Protein AF-A0A8J4TT33-F1 (afdb_monomer)

Solvent-accessible surface area (backbone atoms only — not comparable to full-atom values): 9207 Å² total; per-residue (Å²): 132,90,73,85,78,78,84,73,56,96,68,57,71,95,69,91,46,72,66,62,48,50,51,33,49,54,53,51,78,71,44,82,90,72,82,82,84,53,80,88,40,42,52,82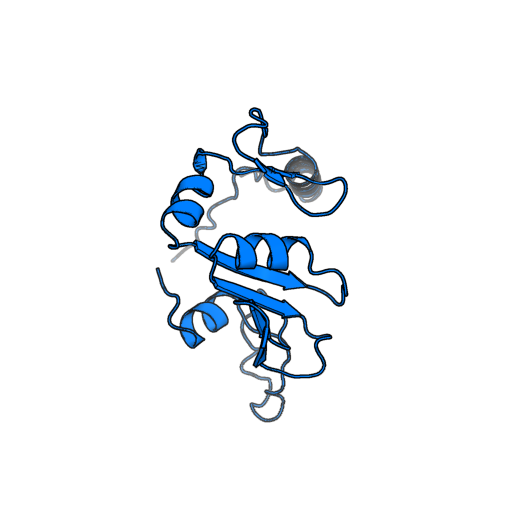,34,94,73,99,53,69,45,73,34,53,69,95,73,41,44,54,57,26,32,75,69,53,66,27,78,44,81,47,82,47,89,65,71,86,82,53,58,67,58,51,44,43,15,72,55,45,20,48,29,38,39,26,19,57,66,49,88,62,68,66,46,76,54,81,57,31,40,34,35,45,27,33,78,36,93,61,76,82,60,86,86,59,62,75,89,63,62,83,53,47,55,43,31,60,69,58,53,32,55,73,74,68,60,70,129

Sequence (149 aa):
SLRWKIELEPWASKSRSLEDEAFRFIKYITTPQLSCRNPADSLPAQGSWAMCLDNRFSLARSINSKHCRVYSLGLGGEDKQMERVLAKAGCEVHCFDPSIREAHLQDSHMWLHRLSIDWRDPNPAVMTQRQHSSTKKLSAVLNHYGHRQ

Structure (mmCIF, N/CA/C/O backbone):
data_AF-A0A8J4TT33-F1
#
_entry.id   AF-A0A8J4TT33-F1
#
loop_
_atom_site.group_PDB
_atom_site.id
_atom_site.type_symbol
_atom_site.label_atom_id
_atom_site.label_alt_id
_atom_site.label_comp_id
_atom_site.label_asym_id
_atom_site.label_entity_id
_atom_site.label_seq_id
_atom_site.pdbx_PDB_ins_code
_atom_site.Cartn_x
_atom_site.Cartn_y
_atom_site.Cartn_z
_atom_site.occupancy
_atom_site.B_iso_or_equiv
_atom_site.auth_seq_id
_atom_site.auth_comp_id
_atom_site.auth_asym_id
_atom_site.auth_atom_id
_atom_site.pdbx_PDB_model_num
ATOM 1 N N . SER A 1 1 ? 9.827 -26.658 -25.933 1.00 51.47 1 SER A N 1
ATOM 2 C CA . SER A 1 1 ? 10.586 -25.676 -25.132 1.00 51.47 1 SER A CA 1
ATOM 3 C C . SER A 1 1 ? 9.595 -24.709 -24.502 1.00 51.47 1 SER A C 1
ATOM 5 O O . SER A 1 1 ? 8.913 -24.004 -25.238 1.00 51.47 1 SER A O 1
ATOM 7 N N . LEU A 1 2 ? 9.423 -24.744 -23.176 1.00 50.09 2 LEU A N 1
ATOM 8 C CA . LEU A 1 2 ? 8.559 -23.808 -22.446 1.00 50.09 2 LEU A CA 1
ATOM 9 C C . LEU A 1 2 ? 9.253 -22.440 -22.419 1.00 50.09 2 LEU A C 1
ATOM 11 O O . LEU A 1 2 ? 10.142 -22.198 -21.606 1.00 50.09 2 LEU A O 1
ATOM 15 N N . ARG A 1 3 ? 8.900 -21.556 -23.359 1.00 62.72 3 ARG A N 1
ATOM 16 C CA . ARG A 1 3 ? 9.319 -20.151 -23.297 1.00 62.72 3 ARG A CA 1
ATOM 17 C C . ARG A 1 3 ? 8.595 -19.507 -22.121 1.00 62.72 3 ARG A C 1
ATOM 19 O O . ARG A 1 3 ? 7.368 -19.468 -22.114 1.00 62.72 3 ARG A O 1
ATOM 26 N N . TRP A 1 4 ? 9.356 -18.993 -21.161 1.00 65.25 4 TRP A N 1
ATOM 27 C CA . TRP A 1 4 ? 8.838 -18.159 -20.082 1.00 65.25 4 TRP A CA 1
ATOM 28 C C . TRP A 1 4 ? 8.054 -16.993 -20.692 1.00 65.25 4 TRP A C 1
ATOM 30 O O . TRP A 1 4 ? 8.616 -16.162 -21.409 1.00 65.25 4 TRP A O 1
ATOM 40 N N . LYS A 1 5 ? 6.739 -16.981 -20.471 1.00 72.94 5 LYS A N 1
ATOM 41 C CA . LYS A 1 5 ? 5.860 -15.896 -20.897 1.00 72.94 5 LYS A CA 1
ATOM 42 C C . LYS A 1 5 ? 5.837 -14.878 -19.766 1.00 72.94 5 LYS A C 1
ATOM 44 O O . LYS A 1 5 ? 5.281 -15.149 -18.710 1.00 72.94 5 LYS A O 1
ATOM 49 N N . ILE A 1 6 ? 6.484 -13.742 -19.989 1.00 76.50 6 ILE A N 1
ATOM 50 C CA . ILE A 1 6 ? 6.404 -12.601 -19.081 1.00 76.50 6 ILE A CA 1
ATOM 51 C C . ILE A 1 6 ? 5.150 -11.828 -19.471 1.00 76.50 6 ILE A C 1
ATOM 53 O O . ILE A 1 6 ? 5.018 -11.396 -20.620 1.00 76.50 6 ILE A O 1
ATOM 57 N N . GLU A 1 7 ? 4.217 -11.703 -18.538 1.00 85.44 7 GLU A N 1
ATOM 58 C CA . GLU A 1 7 ? 3.106 -10.771 -18.681 1.00 85.44 7 GLU A CA 1
ATOM 59 C C . GLU A 1 7 ? 3.648 -9.370 -18.424 1.00 85.44 7 GLU A C 1
ATOM 61 O O . GLU A 1 7 ? 4.286 -9.113 -17.406 1.00 85.44 7 GLU A O 1
ATOM 66 N N . LEU A 1 8 ? 3.500 -8.501 -19.420 1.00 86.31 8 LEU A N 1
ATOM 67 C CA . LEU A 1 8 ? 4.006 -7.141 -19.338 1.00 86.31 8 LEU A CA 1
ATOM 68 C C . LEU A 1 8 ? 3.037 -6.292 -18.522 1.00 86.31 8 LEU A C 1
ATOM 70 O O . LEU A 1 8 ? 1.824 -6.365 -18.721 1.00 86.31 8 LEU A O 1
ATOM 74 N N . GLU A 1 9 ? 3.597 -5.461 -17.650 1.00 88.62 9 GLU A N 1
ATOM 75 C CA . GLU A 1 9 ? 2.847 -4.439 -16.931 1.00 88.62 9 GLU A CA 1
ATOM 76 C C . GLU A 1 9 ? 2.186 -3.443 -17.904 1.00 88.62 9 GLU A C 1
ATOM 78 O O . GLU A 1 9 ? 2.704 -3.232 -19.006 1.00 88.62 9 GLU A O 1
ATOM 83 N N . PRO A 1 10 ? 1.091 -2.761 -17.513 1.00 87.06 10 PRO A N 1
ATOM 84 C CA . PRO A 1 10 ? 0.357 -1.841 -18.393 1.00 87.06 10 PRO A CA 1
ATOM 85 C C . PRO A 1 10 ? 1.196 -0.696 -18.979 1.00 87.06 10 PRO A C 1
ATOM 87 O O . PRO A 1 10 ? 0.836 -0.122 -20.005 1.00 87.06 10 PRO A O 1
ATOM 90 N N . TRP A 1 11 ? 2.302 -0.347 -18.321 1.00 89.31 11 TRP A N 1
ATOM 91 C CA . TRP A 1 11 ? 3.234 0.692 -18.752 1.00 89.31 11 TRP A CA 1
ATOM 92 C C . TRP A 1 11 ? 4.393 0.166 -19.608 1.00 89.31 11 TRP A C 1
ATOM 94 O O . TRP A 1 11 ? 5.132 0.979 -20.150 1.00 89.31 11 TRP A O 1
ATOM 104 N N . ALA A 1 12 ? 4.588 -1.148 -19.733 1.00 92.06 12 ALA A N 1
ATOM 105 C CA . ALA A 1 12 ? 5.727 -1.734 -20.438 1.00 92.06 12 ALA A CA 1
ATOM 106 C C . ALA A 1 12 ? 5.428 -1.982 -21.928 1.00 92.06 12 ALA A C 1
ATOM 108 O O . ALA A 1 12 ? 4.276 -2.147 -22.336 1.00 92.06 12 ALA A O 1
ATOM 109 N N . SER A 1 13 ? 6.470 -2.031 -22.766 1.00 89.56 13 SER A N 1
ATOM 110 C CA . SER A 1 13 ? 6.341 -2.295 -24.206 1.00 89.56 13 SER A CA 1
ATOM 111 C C . SER A 1 13 ? 6.894 -3.666 -24.598 1.00 89.56 13 SER A C 1
ATOM 113 O O . SER A 1 13 ? 7.732 -4.263 -23.929 1.00 89.56 13 SER A O 1
ATOM 115 N N . LYS A 1 14 ? 6.456 -4.169 -25.759 1.00 88.50 14 LYS A N 1
ATOM 116 C CA . LYS A 1 14 ? 7.069 -5.348 -26.397 1.00 88.50 14 LYS A CA 1
ATOM 117 C C . LYS A 1 14 ? 8.438 -5.031 -27.014 1.00 88.50 14 LYS A C 1
ATOM 119 O O . LYS A 1 14 ? 9.218 -5.950 -27.268 1.00 88.50 14 LYS A O 1
ATOM 124 N N . SER A 1 15 ? 8.717 -3.756 -27.297 1.00 88.44 15 SER A N 1
ATOM 125 C CA . SER A 1 15 ? 9.996 -3.290 -27.844 1.00 88.44 15 SER A CA 1
ATOM 126 C C . SER A 1 15 ? 11.080 -3.293 -26.768 1.00 88.44 15 SER A C 1
ATOM 128 O O . SER A 1 15 ? 10.884 -2.731 -25.696 1.00 88.44 15 SER A O 1
ATOM 130 N N . ARG A 1 16 ? 12.247 -3.866 -27.066 1.00 85.75 16 ARG A N 1
ATOM 131 C CA . ARG A 1 16 ? 13.357 -3.960 -26.110 1.00 85.75 16 ARG A CA 1
ATOM 132 C C . ARG A 1 16 ? 14.250 -2.724 -26.193 1.00 85.75 16 ARG A C 1
ATOM 134 O O . ARG A 1 16 ? 15.052 -2.622 -27.114 1.00 85.75 16 ARG A O 1
ATOM 141 N N . SER A 1 17 ? 14.120 -1.823 -25.225 1.00 93.06 17 SER A N 1
ATOM 142 C CA . SER A 1 17 ? 14.976 -0.642 -25.067 1.00 93.06 17 SER A CA 1
ATOM 143 C C . SER A 1 17 ? 15.008 -0.246 -23.594 1.00 93.06 17 SER A C 1
ATOM 145 O O . SER A 1 17 ? 13.962 0.012 -23.003 1.00 93.06 17 SER A O 1
ATOM 147 N N . LEU A 1 18 ? 16.198 -0.249 -22.985 1.00 93.06 18 LEU A N 1
ATOM 148 C CA . LEU A 1 18 ? 16.352 0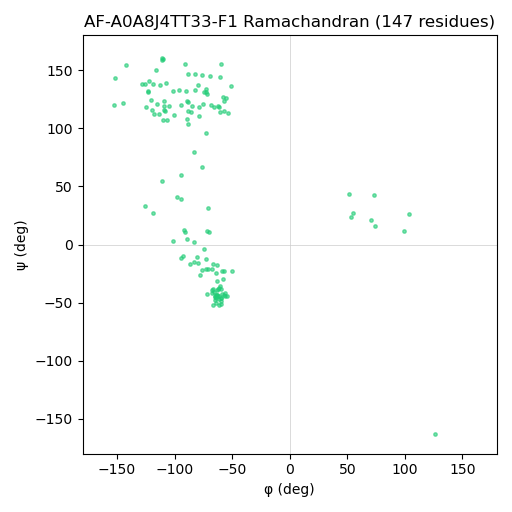.046 -21.556 1.00 93.06 18 LEU A CA 1
ATOM 149 C C . LEU A 1 18 ? 15.916 1.479 -21.231 1.00 93.06 18 LEU A C 1
ATOM 151 O O . LEU A 1 18 ? 15.208 1.694 -20.253 1.00 93.06 18 LEU A O 1
ATOM 155 N N . GLU A 1 19 ? 16.327 2.437 -22.059 1.00 96.44 19 GLU A N 1
ATOM 156 C CA . GLU A 1 19 ? 16.022 3.856 -21.875 1.00 96.44 19 GLU A CA 1
ATOM 157 C C . GLU A 1 19 ? 14.519 4.126 -22.003 1.00 96.44 19 GLU A C 1
ATOM 159 O O . GLU A 1 19 ? 13.927 4.761 -21.130 1.00 96.44 19 GLU A O 1
ATOM 164 N N . ASP A 1 20 ? 13.873 3.555 -23.024 1.00 95.06 20 ASP A N 1
ATOM 165 C CA . ASP A 1 20 ? 12.435 3.737 -23.225 1.00 95.06 20 ASP A CA 1
ATOM 166 C C . ASP A 1 20 ? 11.604 3.094 -22.106 1.00 95.06 20 ASP A C 1
ATOM 168 O O . ASP A 1 20 ? 10.585 3.652 -21.693 1.00 95.06 20 ASP A O 1
ATOM 172 N N . GLU A 1 21 ? 12.012 1.916 -21.612 1.00 94.50 21 GLU A N 1
ATOM 173 C CA . GLU A 1 21 ? 11.340 1.277 -20.474 1.00 94.50 21 GLU A CA 1
ATOM 174 C C . GLU A 1 21 ? 11.545 2.070 -19.183 1.00 94.50 21 GLU A C 1
ATOM 176 O O . GLU A 1 21 ? 10.588 2.264 -18.433 1.00 94.50 21 GLU A O 1
ATOM 181 N N . ALA A 1 22 ? 12.754 2.585 -18.937 1.00 94.69 22 ALA A N 1
ATOM 182 C CA . ALA A 1 22 ? 13.020 3.446 -17.790 1.00 94.69 22 ALA A CA 1
ATOM 183 C C . ALA A 1 22 ? 12.141 4.704 -17.837 1.00 94.69 22 ALA A C 1
ATOM 185 O O . ALA A 1 22 ? 11.492 5.041 -16.847 1.00 94.69 22 ALA A O 1
ATOM 186 N N . PHE A 1 23 ? 12.039 5.354 -18.998 1.00 95.88 23 PHE A N 1
ATOM 187 C CA . PHE A 1 23 ? 11.183 6.524 -19.170 1.00 95.88 23 PHE A CA 1
ATOM 188 C C . PHE A 1 23 ? 9.701 6.205 -18.931 1.00 95.88 23 PHE A C 1
ATOM 190 O O . PHE A 1 23 ? 9.025 6.932 -18.199 1.00 95.88 23 PHE A O 1
ATOM 197 N N . ARG A 1 24 ? 9.183 5.109 -19.505 1.00 94.81 24 ARG A N 1
ATOM 198 C CA . ARG A 1 24 ? 7.789 4.686 -19.290 1.00 94.81 24 ARG A CA 1
ATOM 199 C C . ARG A 1 24 ? 7.505 4.372 -17.830 1.00 94.81 24 ARG A C 1
ATOM 201 O O . ARG A 1 24 ? 6.487 4.829 -17.314 1.00 94.81 24 ARG A O 1
ATOM 208 N N . PHE A 1 25 ? 8.406 3.651 -17.168 1.00 93.44 25 PHE A N 1
ATOM 209 C CA . PHE A 1 25 ? 8.282 3.334 -15.752 1.00 93.44 25 PHE A CA 1
ATO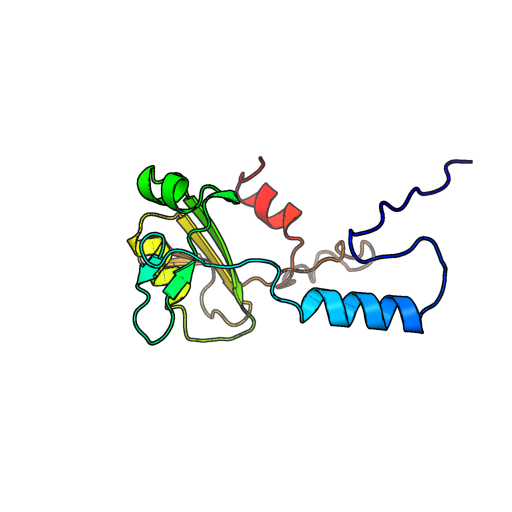M 210 C C . PHE A 1 25 ? 8.233 4.607 -14.903 1.00 93.44 25 PHE A C 1
ATOM 212 O O . PHE A 1 25 ? 7.284 4.794 -14.144 1.00 93.44 25 PHE A O 1
ATOM 219 N N . ILE A 1 26 ? 9.191 5.525 -15.085 1.00 95.38 26 ILE A N 1
ATOM 220 C CA . ILE A 1 26 ? 9.229 6.794 -14.345 1.00 95.38 26 ILE A CA 1
ATOM 221 C C . ILE A 1 26 ? 7.966 7.618 -14.606 1.00 95.38 26 ILE A C 1
ATOM 223 O O . ILE A 1 26 ? 7.337 8.100 -13.662 1.00 95.38 26 ILE A O 1
ATOM 227 N N . LYS A 1 27 ? 7.539 7.743 -15.866 1.00 95.25 27 LYS A N 1
ATOM 228 C CA . LYS A 1 27 ? 6.297 8.441 -16.220 1.00 95.25 27 LYS A CA 1
ATOM 229 C C . LYS A 1 27 ? 5.085 7.810 -15.537 1.00 95.25 27 LYS A C 1
ATOM 231 O O . LYS A 1 27 ? 4.227 8.529 -15.031 1.00 95.25 27 LYS A O 1
ATOM 236 N N . TYR A 1 28 ? 5.011 6.483 -15.507 1.00 93.44 28 TYR A N 1
ATOM 237 C CA . TYR A 1 28 ? 3.909 5.761 -14.884 1.00 93.44 28 TYR A CA 1
ATOM 238 C C . TYR A 1 28 ? 3.851 6.001 -13.371 1.00 93.44 28 TYR A C 1
ATOM 240 O O . TYR A 1 28 ? 2.805 6.412 -12.871 1.00 93.44 28 TYR A O 1
ATOM 248 N N . ILE A 1 29 ? 4.970 5.832 -12.652 1.00 91.94 29 ILE A N 1
ATOM 249 C CA . ILE A 1 29 ? 5.003 5.992 -11.185 1.00 91.94 29 ILE A CA 1
ATOM 250 C C . ILE A 1 29 ? 4.856 7.449 -10.722 1.00 91.94 29 ILE A C 1
ATOM 252 O O . ILE A 1 29 ? 4.490 7.686 -9.575 1.00 91.94 29 ILE A O 1
ATOM 256 N N . THR A 1 30 ? 5.138 8.425 -11.592 1.00 93.12 30 THR A N 1
ATOM 257 C CA . THR A 1 30 ? 4.989 9.862 -11.284 1.00 93.12 30 THR A CA 1
ATOM 258 C C . THR A 1 30 ? 3.643 10.440 -11.717 1.00 93.12 30 THR A C 1
ATOM 260 O O . THR A 1 30 ? 3.293 11.546 -11.308 1.00 93.12 30 THR A O 1
ATOM 263 N N . THR A 1 31 ? 2.861 9.710 -12.516 1.00 92.69 31 THR A N 1
ATOM 264 C CA . THR A 1 31 ? 1.518 10.137 -12.924 1.00 92.69 31 THR A CA 1
ATOM 265 C C . THR A 1 31 ? 0.492 9.647 -11.898 1.00 92.69 31 THR A C 1
ATOM 267 O O . THR A 1 31 ? 0.401 8.437 -11.679 1.00 92.69 31 THR A O 1
ATOM 270 N N . PRO A 1 32 ? -0.325 10.531 -11.289 1.00 86.94 32 PRO A N 1
ATOM 271 C CA . PRO A 1 32 ? -1.417 10.111 -10.417 1.00 86.94 32 PRO A CA 1
ATOM 272 C C . PRO A 1 32 ? -2.386 9.177 -11.153 1.00 86.94 32 PRO A C 1
ATOM 274 O O . PRO A 1 32 ? -3.062 9.578 -12.098 1.00 86.94 32 PRO A O 1
ATOM 277 N N . GLN A 1 33 ? -2.461 7.920 -10.714 1.00 80.88 33 GLN A N 1
ATOM 278 C CA . GLN A 1 33 ? -3.311 6.899 -11.346 1.00 80.88 33 GLN A CA 1
ATOM 279 C C . GLN A 1 33 ? -4.773 6.966 -10.871 1.00 80.88 33 GLN A C 1
ATOM 281 O O . GLN A 1 33 ? -5.670 6.365 -11.468 1.00 80.88 33 GLN A O 1
ATOM 286 N N . LEU A 1 34 ? -5.034 7.686 -9.776 1.00 78.62 34 LEU A N 1
ATOM 287 C CA . LEU A 1 34 ? -6.344 7.791 -9.140 1.00 78.62 34 LEU A CA 1
ATOM 288 C C . LEU A 1 34 ? -6.704 9.268 -8.939 1.00 78.62 34 LEU A C 1
ATOM 290 O O . LEU A 1 34 ? -5.866 10.070 -8.537 1.00 78.62 34 LEU A O 1
ATOM 294 N N . SER A 1 35 ? -7.961 9.618 -9.216 1.00 75.31 35 SER A N 1
ATOM 295 C CA . SER A 1 35 ? -8.503 10.962 -9.004 1.00 75.31 35 SER A CA 1
ATOM 296 C C . SER A 1 35 ? -9.561 10.893 -7.910 1.00 75.31 35 SER A C 1
ATOM 298 O O . SER A 1 35 ? -10.625 10.306 -8.096 1.00 75.31 35 SER A O 1
ATOM 300 N N . CYS A 1 36 ? -9.261 11.497 -6.766 1.00 74.19 36 CYS A N 1
ATOM 301 C CA . CYS A 1 36 ? -10.149 11.547 -5.610 1.00 74.19 36 CYS A CA 1
ATOM 302 C C . CYS A 1 36 ? -11.150 12.685 -5.796 1.00 74.19 36 CYS A C 1
ATOM 304 O O . CYS A 1 36 ? -10.940 13.797 -5.325 1.00 74.19 36 CYS A O 1
ATOM 306 N N . ARG A 1 37 ? -12.191 12.430 -6.596 1.00 64.19 37 ARG A N 1
ATOM 307 C CA . ARG A 1 37 ? -13.116 13.475 -7.067 1.00 64.19 37 ARG A CA 1
ATOM 308 C C . ARG A 1 37 ? -14.131 13.940 -6.018 1.00 64.19 37 ARG A C 1
ATOM 310 O O . ARG A 1 37 ? -14.624 15.054 -6.147 1.00 64.19 37 ARG A O 1
ATOM 317 N N . ASN A 1 38 ? -14.417 13.134 -4.992 1.00 62.75 38 ASN A N 1
ATOM 318 C CA . ASN A 1 38 ? -15.473 13.417 -4.018 1.00 62.75 38 ASN A CA 1
ATOM 319 C C . ASN A 1 38 ? -14.921 13.539 -2.586 1.00 62.75 38 ASN A C 1
ATOM 321 O O . ASN A 1 38 ? -14.482 12.538 -2.022 1.00 62.75 38 ASN A O 1
ATOM 325 N N . PRO A 1 39 ? -15.012 14.721 -1.949 1.00 57.50 39 PRO A N 1
ATOM 326 C CA . PRO A 1 39 ? -14.644 14.911 -0.541 1.00 57.50 39 PRO A CA 1
ATOM 327 C C . PRO A 1 39 ? -15.519 14.115 0.439 1.00 57.50 39 PRO A C 1
ATOM 329 O O . PRO A 1 39 ? -15.079 13.813 1.544 1.00 57.50 39 PRO A O 1
ATOM 332 N N . ALA A 1 40 ? -16.749 13.764 0.040 1.00 56.19 40 ALA A N 1
ATOM 333 C CA . ALA A 1 40 ? -17.668 12.947 0.838 1.00 56.19 40 ALA A CA 1
ATOM 334 C C . ALA A 1 40 ? -17.187 11.495 1.013 1.00 56.19 40 ALA A C 1
ATOM 336 O O . ALA A 1 40 ? -17.573 10.834 1.972 1.00 56.19 40 ALA A O 1
ATOM 337 N N . ASP A 1 41 ? -16.299 11.031 0.131 1.00 60.41 41 ASP A N 1
ATOM 338 C CA . ASP A 1 41 ? -15.677 9.709 0.183 1.00 60.41 41 ASP A CA 1
ATOM 339 C C . ASP A 1 41 ? -14.286 9.807 0.824 1.00 60.41 41 ASP A C 1
ATOM 341 O O . ASP A 1 41 ? -13.321 9.215 0.337 1.00 60.41 41 ASP A O 1
ATOM 345 N N . SER A 1 42 ? -14.146 10.610 1.883 1.00 64.31 42 SER A N 1
ATOM 346 C CA . SER A 1 42 ? -12.874 10.754 2.581 1.00 64.31 42 SER A CA 1
ATOM 347 C C . SER A 1 42 ? -12.972 10.489 4.072 1.00 64.31 42 SER A C 1
ATOM 349 O O . SER A 1 42 ? -13.919 10.904 4.738 1.00 64.31 42 SER A O 1
ATOM 351 N N . LEU A 1 43 ? -11.977 9.775 4.603 1.00 66.31 43 LEU A N 1
ATOM 352 C CA . LEU A 1 43 ? -11.783 9.703 6.046 1.00 66.31 43 LEU A CA 1
ATOM 353 C C . LEU A 1 43 ? -10.887 10.870 6.467 1.00 66.31 43 LEU A C 1
ATOM 355 O O . LEU A 1 43 ? -9.760 10.971 5.960 1.00 66.31 43 LEU A O 1
ATOM 359 N N . PRO A 1 44 ? -11.349 11.737 7.386 1.00 64.88 44 PRO A N 1
ATOM 360 C CA . PRO A 1 44 ? -10.495 12.762 7.954 1.00 64.88 44 PRO A CA 1
ATOM 361 C C . PRO A 1 44 ? -9.396 12.083 8.774 1.00 64.88 44 PRO A C 1
ATOM 363 O O . PRO A 1 44 ? -9.673 11.383 9.751 1.00 64.88 44 PRO A O 1
ATOM 366 N N . ALA A 1 45 ? -8.141 12.283 8.376 1.00 63.34 45 ALA A N 1
ATOM 367 C CA . ALA A 1 45 ? -7.007 11.986 9.235 1.00 63.34 45 ALA A CA 1
ATOM 368 C C . ALA A 1 45 ? -6.691 13.225 10.081 1.00 63.34 45 ALA A C 1
ATOM 370 O O . ALA A 1 45 ? -6.901 14.353 9.637 1.00 63.34 45 ALA A O 1
ATOM 371 N N . GLN A 1 46 ? -6.216 13.039 11.316 1.00 58.97 46 GLN A N 1
ATOM 372 C CA . GLN A 1 46 ? -5.709 14.177 12.088 1.00 58.97 46 GLN A CA 1
ATOM 373 C C . GLN A 1 46 ? -4.515 14.773 11.325 1.00 58.97 46 GLN A C 1
ATOM 375 O O . GLN A 1 46 ? -3.557 14.054 11.085 1.00 58.97 46 GLN A O 1
ATOM 380 N N . GLY A 1 47 ? -4.594 16.041 10.903 1.00 61.59 47 GLY A N 1
ATOM 381 C CA . GLY A 1 47 ? -3.576 16.701 10.071 1.00 61.59 47 GLY A CA 1
ATOM 382 C C . GLY A 1 47 ? -4.144 17.321 8.784 1.00 61.59 47 GLY A C 1
ATOM 383 O O . GLY A 1 47 ? -5.345 17.540 8.668 1.00 61.59 47 GLY A O 1
ATOM 384 N N . SER A 1 48 ? -3.274 17.629 7.814 1.00 61.19 48 SER A N 1
ATOM 385 C CA . SER A 1 48 ? -3.623 18.278 6.533 1.00 61.19 48 SER A CA 1
ATOM 386 C C . SER A 1 48 ? -3.950 17.305 5.390 1.00 61.19 48 SER A C 1
ATOM 388 O O . SER A 1 48 ? -4.019 17.722 4.234 1.00 61.19 48 SER A O 1
ATOM 390 N N . TRP A 1 49 ? -4.116 16.013 5.681 1.00 68.19 49 TRP A N 1
ATOM 391 C CA . TRP A 1 49 ? -4.326 14.973 4.672 1.00 68.19 49 TRP A CA 1
ATOM 392 C C . TRP A 1 49 ? -5.678 14.283 4.862 1.00 68.19 49 TRP A C 1
ATOM 394 O O . TRP A 1 49 ? -6.076 13.961 5.979 1.00 68.19 49 TRP A O 1
ATOM 404 N N . ALA A 1 50 ? -6.373 14.032 3.755 1.00 73.94 50 ALA A N 1
ATOM 405 C CA . ALA A 1 50 ? -7.612 13.263 3.718 1.00 73.94 50 ALA A CA 1
ATOM 406 C C . ALA A 1 50 ? -7.370 11.951 2.967 1.00 73.94 50 ALA A C 1
ATOM 408 O O . ALA A 1 50 ? -6.710 11.936 1.925 1.00 73.94 50 ALA A O 1
ATOM 409 N N . MET A 1 51 ? -7.900 10.843 3.487 1.00 77.81 51 MET A N 1
ATOM 410 C CA . MET A 1 51 ? -7.791 9.554 2.810 1.00 77.81 51 MET A CA 1
ATOM 411 C C . MET A 1 51 ? -8.863 9.431 1.741 1.00 77.81 51 MET A C 1
ATOM 413 O O . MET A 1 51 ? -10.030 9.675 2.008 1.00 77.81 51 MET A O 1
ATOM 417 N N . CYS A 1 52 ? -8.474 8.992 0.554 1.00 80.12 52 CYS A N 1
ATOM 418 C CA . CYS A 1 52 ? -9.383 8.784 -0.559 1.00 80.12 52 CYS A CA 1
ATOM 419 C C . CYS A 1 52 ? -10.024 7.395 -0.509 1.00 80.12 52 CYS A C 1
ATOM 421 O O . CYS A 1 52 ? -9.338 6.388 -0.687 1.00 80.12 52 CYS A O 1
ATOM 423 N N . LEU A 1 53 ? -11.339 7.331 -0.305 1.00 81.31 53 LEU A N 1
ATOM 424 C CA . LEU A 1 53 ? -12.111 6.089 -0.306 1.00 81.31 53 LEU A CA 1
ATOM 425 C C . LEU A 1 53 ? -12.714 5.834 -1.691 1.00 81.31 53 LEU A C 1
ATOM 427 O O . LEU A 1 53 ? -13.928 5.764 -1.859 1.00 81.31 53 LEU A O 1
ATOM 431 N N . ASP A 1 54 ? -11.857 5.708 -2.703 1.00 79.25 54 ASP A N 1
ATOM 432 C CA . ASP A 1 54 ? -12.304 5.507 -4.083 1.00 79.25 54 ASP A CA 1
ATOM 433 C C . ASP A 1 54 ? -13.189 4.248 -4.202 1.00 79.25 54 ASP A C 1
ATOM 435 O O . ASP A 1 54 ? -12.788 3.126 -3.865 1.00 79.25 54 ASP A O 1
ATOM 439 N N . ASN A 1 55 ? -14.409 4.446 -4.708 1.00 78.12 55 ASN A N 1
ATOM 440 C CA . ASN A 1 55 ? -15.417 3.397 -4.847 1.00 78.12 55 ASN A CA 1
ATOM 441 C C . ASN A 1 55 ? -14.959 2.225 -5.725 1.00 78.12 55 ASN A C 1
ATOM 443 O O . ASN A 1 55 ? -15.456 1.113 -5.540 1.00 78.12 55 ASN A O 1
ATOM 447 N N . ARG A 1 56 ? -13.979 2.423 -6.622 1.00 82.50 56 ARG A N 1
ATOM 448 C CA . ARG A 1 56 ? -13.387 1.338 -7.426 1.00 82.50 56 ARG A CA 1
ATOM 449 C C . ARG A 1 56 ? -12.797 0.222 -6.570 1.00 82.50 56 ARG A C 1
ATOM 451 O O . ARG A 1 56 ? -12.818 -0.930 -6.989 1.00 82.50 56 ARG A O 1
ATOM 458 N N . PHE A 1 57 ? -12.316 0.544 -5.372 1.00 82.56 57 PHE A N 1
ATOM 459 C CA . PHE A 1 57 ? -11.733 -0.429 -4.445 1.00 82.56 57 PHE A CA 1
ATOM 460 C C . PHE A 1 57 ? -12.697 -0.841 -3.329 1.00 82.56 57 PHE A C 1
ATOM 462 O O . PHE A 1 57 ? -12.324 -1.608 -2.447 1.00 82.56 57 PHE A O 1
ATOM 469 N N . SER A 1 58 ? -13.939 -0.338 -3.346 1.00 84.44 58 SER A N 1
ATOM 470 C CA . SER A 1 58 ? -14.955 -0.599 -2.316 1.00 84.44 58 SER A CA 1
ATOM 471 C C . SER A 1 58 ? -14.490 -0.307 -0.878 1.00 84.44 58 SER A C 1
ATOM 473 O O . SER A 1 58 ? -15.063 -0.844 0.067 1.00 84.44 58 SER A O 1
ATOM 475 N N . LEU A 1 59 ? -13.488 0.564 -0.693 1.00 82.69 59 LEU A N 1
ATOM 476 C CA . LEU A 1 59 ? -12.867 0.821 0.612 1.00 82.69 59 LEU A CA 1
ATOM 477 C C . LEU A 1 59 ? -13.878 1.344 1.636 1.00 82.69 59 LEU A C 1
ATOM 479 O O . LEU A 1 59 ? -13.976 0.784 2.723 1.00 82.69 59 LEU A O 1
ATOM 483 N N . ALA A 1 60 ? -14.688 2.345 1.271 1.00 84.81 60 ALA A N 1
ATOM 484 C CA . ALA A 1 60 ? -15.731 2.882 2.150 1.00 84.81 60 ALA A CA 1
ATOM 485 C C . ALA A 1 60 ? -16.707 1.792 2.626 1.00 84.81 60 ALA A C 1
ATOM 487 O O . ALA A 1 60 ? -17.054 1.724 3.805 1.00 84.81 60 ALA A O 1
ATOM 488 N N . ARG A 1 61 ? -17.111 0.890 1.720 1.00 87.94 61 ARG A N 1
ATOM 489 C CA . ARG A 1 61 ? -18.002 -0.232 2.044 1.00 87.94 61 ARG A CA 1
ATOM 490 C C . ARG A 1 61 ? -17.335 -1.207 3.011 1.00 87.94 61 ARG A C 1
ATOM 492 O O . ARG A 1 61 ? -17.957 -1.555 4.007 1.00 87.94 61 ARG A O 1
ATOM 499 N N . SER A 1 62 ? -16.094 -1.608 2.737 1.00 89.38 62 SER A N 1
ATOM 500 C CA . SER A 1 62 ? -15.328 -2.537 3.578 1.00 89.38 62 SER A CA 1
ATOM 501 C C . SER A 1 62 ? -15.100 -1.995 4.989 1.00 89.38 62 SER A C 1
ATOM 503 O O . SER A 1 62 ? -15.169 -2.750 5.958 1.00 89.38 62 SER A O 1
ATOM 505 N N . ILE A 1 63 ? -14.866 -0.686 5.114 1.00 89.38 63 ILE A N 1
ATOM 506 C CA . ILE A 1 63 ? -14.735 0.006 6.402 1.00 89.38 63 ILE A CA 1
ATOM 507 C C . ILE A 1 63 ? -16.077 -0.006 7.144 1.00 89.38 63 ILE A C 1
ATOM 509 O O . ILE A 1 63 ? -16.149 -0.489 8.271 1.00 89.38 63 ILE A O 1
ATOM 513 N N . ASN A 1 64 ? -17.162 0.420 6.489 1.00 88.12 64 ASN A N 1
ATOM 514 C CA . ASN A 1 64 ? -18.499 0.461 7.093 1.00 88.12 64 ASN A CA 1
ATOM 515 C C . ASN A 1 64 ? -19.001 -0.921 7.534 1.00 88.12 64 ASN A C 1
ATOM 517 O O . ASN A 1 64 ? -19.660 -1.041 8.566 1.00 88.12 64 ASN A O 1
ATOM 521 N N . SER A 1 65 ? -18.681 -1.975 6.780 1.00 90.19 65 SER A N 1
ATOM 522 C CA . SER A 1 65 ? -19.040 -3.352 7.129 1.00 90.19 65 SER A CA 1
ATOM 523 C C . SER A 1 65 ? -18.066 -4.009 8.110 1.00 90.19 65 SER A C 1
ATOM 525 O O . SER A 1 65 ? -18.229 -5.191 8.397 1.00 90.19 65 SER A O 1
ATOM 527 N N . LYS A 1 66 ? -17.035 -3.295 8.591 1.00 86.38 66 LYS A N 1
ATOM 528 C CA . LYS A 1 66 ? -15.959 -3.830 9.448 1.00 86.38 66 LYS A CA 1
ATOM 529 C C . LYS A 1 66 ? -15.236 -5.049 8.850 1.00 86.38 66 LYS A C 1
ATOM 531 O O . LYS A 1 66 ? -14.683 -5.875 9.568 1.00 86.38 66 LYS A O 1
ATOM 536 N N . HIS A 1 67 ? -15.215 -5.151 7.522 1.00 89.19 67 HIS A N 1
ATOM 537 C CA . HIS A 1 67 ? -14.495 -6.179 6.765 1.00 89.19 67 HIS A CA 1
ATOM 538 C C . HIS A 1 67 ? -13.331 -5.534 6.013 1.00 89.19 67 HIS A C 1
ATOM 540 O O . HIS A 1 67 ? -13.206 -5.628 4.794 1.00 89.19 67 HIS A O 1
ATOM 546 N N . CYS A 1 68 ? -12.492 -4.826 6.761 1.00 89.81 68 CYS A N 1
ATOM 547 C CA . CYS A 1 68 ? -11.352 -4.088 6.248 1.00 89.81 68 CYS A CA 1
ATOM 548 C C . CYS A 1 68 ? -10.081 -4.616 6.907 1.00 89.81 68 CYS A C 1
ATOM 550 O O . CYS A 1 68 ? -9.976 -4.621 8.133 1.00 89.81 68 CYS A O 1
ATOM 552 N N . ARG A 1 69 ? -9.112 -5.035 6.091 1.00 90.88 69 ARG A N 1
ATOM 553 C CA . ARG A 1 69 ? -7.774 -5.411 6.545 1.00 90.88 69 ARG A CA 1
ATOM 554 C C . ARG A 1 69 ? -6.737 -4.576 5.817 1.00 90.88 69 ARG A C 1
ATOM 556 O O . ARG A 1 69 ? -6.783 -4.466 4.593 1.00 90.88 69 ARG A O 1
ATOM 563 N N . VAL A 1 70 ? -5.805 -4.008 6.568 1.00 90.75 70 VAL A N 1
ATOM 564 C CA . VAL A 1 70 ? -4.801 -3.071 6.058 1.00 90.75 70 VAL A CA 1
ATOM 565 C C . VAL A 1 70 ? -3.413 -3.601 6.377 1.00 90.75 70 VAL A C 1
ATOM 567 O O . VAL A 1 70 ? -3.133 -3.963 7.516 1.00 90.75 70 VAL A O 1
ATOM 570 N N . TYR A 1 71 ? -2.535 -3.602 5.378 1.00 91.25 71 TYR A N 1
ATOM 571 C CA . TYR A 1 71 ? -1.109 -3.876 5.541 1.00 91.25 71 TYR A CA 1
ATOM 572 C C . TYR A 1 71 ? -0.346 -2.575 5.316 1.00 91.25 71 TYR A C 1
ATOM 574 O O . TYR A 1 71 ? -0.260 -2.106 4.184 1.00 91.25 71 TYR A O 1
ATOM 582 N N . SER A 1 72 ? 0.186 -1.987 6.385 1.00 90.06 72 SER A N 1
ATOM 583 C CA . SER A 1 72 ? 1.089 -0.837 6.296 1.00 90.06 72 SER A CA 1
ATOM 584 C C . SER A 1 72 ? 2.536 -1.313 6.350 1.00 90.06 72 SER A C 1
ATOM 586 O O . SER A 1 72 ? 2.882 -2.144 7.191 1.00 90.06 72 SER A O 1
ATOM 588 N N . LEU A 1 73 ? 3.371 -0.808 5.443 1.00 89.31 73 LEU A N 1
ATOM 589 C CA . LEU A 1 73 ? 4.781 -1.169 5.314 1.00 89.31 73 LEU A CA 1
ATOM 590 C C . LEU A 1 73 ? 5.634 0.081 5.561 1.00 89.31 73 LEU A C 1
ATOM 592 O O . LEU A 1 73 ? 5.600 1.019 4.767 1.00 89.31 73 LEU A O 1
ATOM 596 N N . GLY A 1 74 ? 6.383 0.090 6.661 1.00 85.56 74 GLY A N 1
ATOM 597 C CA . GLY A 1 74 ? 7.218 1.206 7.102 1.00 85.56 74 GLY A CA 1
ATOM 598 C C . GLY A 1 74 ? 8.717 0.915 7.007 1.00 85.56 74 GLY A C 1
ATOM 599 O O . GLY A 1 74 ? 9.152 -0.237 6.983 1.00 85.56 74 GLY A O 1
ATOM 600 N N . LEU A 1 75 ? 9.514 1.986 6.972 1.00 78.81 75 LEU A N 1
ATOM 601 C CA . LEU A 1 75 ? 10.983 1.949 6.955 1.00 78.81 75 LEU A CA 1
ATOM 602 C C . LEU A 1 75 ? 11.596 2.791 8.093 1.00 78.81 75 LEU A C 1
ATOM 604 O O . LEU A 1 75 ? 12.655 3.386 7.909 1.00 78.81 75 LEU A O 1
ATOM 608 N N . GLY A 1 76 ? 10.946 2.871 9.260 1.00 69.62 76 GLY A N 1
ATOM 609 C CA . GLY A 1 76 ? 11.470 3.624 10.407 1.00 69.62 76 GLY A CA 1
ATOM 610 C C . GLY A 1 76 ? 10.816 4.977 10.669 1.00 69.62 76 GLY A C 1
ATOM 611 O O . GLY A 1 76 ? 11.451 5.857 11.242 1.00 69.62 76 GLY A O 1
ATOM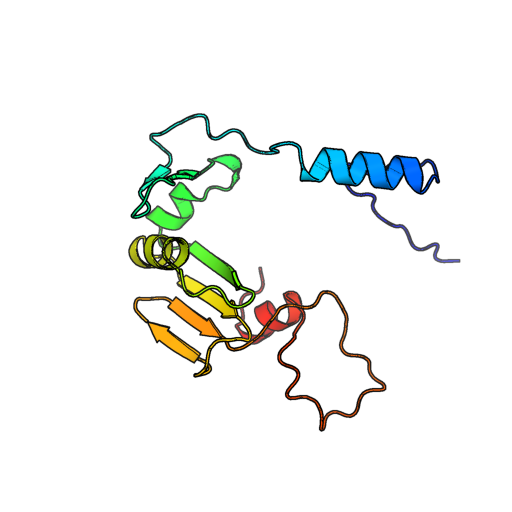 612 N N . GLY A 1 77 ? 9.560 5.157 10.252 1.00 67.56 77 GLY A N 1
ATOM 613 C CA . GLY A 1 77 ? 8.774 6.360 10.539 1.00 67.56 77 GLY A CA 1
ATOM 614 C C . GLY A 1 77 ? 7.979 6.233 11.842 1.00 67.56 77 GLY A C 1
ATOM 615 O O . GLY A 1 77 ? 7.283 5.235 12.063 1.00 67.56 77 GLY A O 1
ATOM 616 N N . GLU A 1 78 ? 8.048 7.247 12.707 1.00 66.19 78 GLU A N 1
ATOM 617 C CA . GLU A 1 78 ? 7.299 7.244 13.974 1.00 66.19 78 GLU A CA 1
ATOM 618 C C . GLU A 1 78 ? 5.814 7.580 13.798 1.00 66.19 78 GLU A C 1
ATOM 620 O O . GLU A 1 78 ? 4.979 7.117 14.581 1.00 66.19 78 GLU A O 1
ATOM 625 N N . ASP A 1 79 ? 5.458 8.331 12.754 1.00 76.88 79 ASP A N 1
ATOM 626 C CA . ASP A 1 79 ? 4.073 8.730 12.552 1.00 76.88 79 ASP A CA 1
ATOM 627 C C . ASP A 1 79 ? 3.234 7.594 11.950 1.00 76.88 79 ASP A C 1
ATOM 629 O O . ASP A 1 79 ? 3.499 7.110 10.853 1.00 76.88 79 ASP A O 1
ATOM 633 N N . LYS A 1 80 ? 2.222 7.166 12.711 1.00 82.88 80 LYS A N 1
ATOM 634 C CA . LYS A 1 80 ? 1.251 6.116 12.363 1.00 82.88 80 LYS A CA 1
ATOM 635 C C . LYS A 1 80 ? -0.176 6.665 12.329 1.00 82.88 80 LYS A C 1
ATOM 637 O O . LYS A 1 80 ? -1.139 5.974 12.663 1.00 82.88 80 LYS A O 1
ATOM 642 N N . GLN A 1 81 ? -0.325 7.964 12.056 1.00 83.62 81 GLN A N 1
ATOM 643 C CA . GLN A 1 81 ? -1.621 8.644 12.025 1.00 83.62 81 GLN A CA 1
ATOM 644 C C . GLN A 1 81 ? -2.615 7.962 11.082 1.00 83.62 81 GLN A C 1
ATOM 646 O O . GLN A 1 81 ? -3.763 7.751 11.473 1.00 83.62 81 GLN A O 1
ATOM 651 N N . MET A 1 82 ? -2.182 7.573 9.880 1.00 84.38 82 MET A N 1
ATOM 652 C CA . MET A 1 82 ? -3.059 6.945 8.890 1.00 84.38 82 MET A CA 1
ATOM 653 C C . MET A 1 82 ? -3.576 5.585 9.374 1.00 84.38 82 MET A C 1
ATOM 655 O O . MET A 1 82 ? -4.769 5.293 9.292 1.00 84.38 82 MET A O 1
ATOM 659 N N . GLU A 1 83 ? -2.687 4.776 9.935 1.00 88.94 83 GLU A N 1
ATOM 660 C CA . GLU A 1 83 ? -2.986 3.467 10.499 1.00 88.94 83 GLU A CA 1
ATOM 661 C C . GLU A 1 83 ? -3.941 3.584 11.681 1.00 88.94 83 GLU A C 1
ATOM 663 O O . GLU A 1 83 ? -4.928 2.855 11.741 1.00 88.94 83 GLU A O 1
ATOM 668 N N . ARG A 1 84 ? -3.713 4.555 12.576 1.00 87.31 84 ARG A N 1
ATOM 669 C CA . ARG A 1 84 ? -4.608 4.826 13.709 1.00 87.31 84 ARG A CA 1
ATOM 670 C C . ARG A 1 84 ? -5.998 5.258 13.250 1.00 87.31 84 ARG A C 1
ATOM 672 O O . ARG A 1 84 ? -6.980 4.869 13.873 1.00 87.31 84 ARG A O 1
ATOM 679 N N . VAL A 1 85 ? -6.104 6.063 12.191 1.00 86.75 85 VAL A N 1
ATOM 680 C CA . VAL A 1 85 ? -7.398 6.489 11.628 1.00 86.75 85 VAL A CA 1
ATOM 681 C C . VAL A 1 85 ? -8.162 5.287 11.075 1.00 86.75 85 VAL A C 1
ATOM 683 O O . VAL A 1 85 ? -9.336 5.118 11.395 1.00 86.75 85 VAL A O 1
ATOM 686 N N . LEU A 1 86 ? -7.494 4.410 10.321 1.00 88.38 86 LEU A N 1
ATOM 687 C CA . LEU A 1 86 ? -8.097 3.185 9.786 1.00 88.38 86 LEU A CA 1
ATOM 688 C C . LEU A 1 86 ? -8.490 2.192 10.886 1.00 88.38 86 LEU A C 1
ATOM 690 O O . LEU A 1 86 ? -9.576 1.616 10.835 1.00 88.38 86 LEU A O 1
ATOM 694 N N . ALA A 1 87 ? -7.649 2.030 11.907 1.00 89.94 87 ALA A N 1
ATOM 695 C CA . ALA A 1 87 ? -7.941 1.172 13.049 1.00 89.94 87 ALA A CA 1
ATOM 696 C C . ALA A 1 87 ? -9.153 1.688 13.844 1.00 89.94 87 ALA A C 1
ATOM 698 O O . ALA A 1 87 ? -10.073 0.927 14.143 1.00 89.94 87 ALA A O 1
ATOM 699 N N . LYS A 1 88 ? -9.231 3.006 14.088 1.00 87.75 88 LYS A N 1
ATOM 700 C CA . LYS A 1 88 ? -10.402 3.660 14.705 1.00 87.75 88 LYS A CA 1
ATOM 701 C C . LYS A 1 88 ? -11.666 3.548 13.854 1.00 87.75 88 LYS A C 1
ATOM 703 O O . LYS A 1 88 ? -12.759 3.473 14.409 1.00 87.75 88 LYS A O 1
ATOM 708 N N . ALA A 1 89 ? -11.528 3.514 12.530 1.00 87.00 89 ALA A N 1
ATOM 709 C CA . ALA A 1 89 ? -12.635 3.266 11.611 1.00 87.00 89 ALA A CA 1
ATOM 710 C C . ALA A 1 89 ? -13.087 1.788 11.591 1.00 87.00 89 ALA A C 1
ATOM 712 O O . ALA A 1 89 ? -14.081 1.466 10.944 1.00 87.00 89 ALA A O 1
ATOM 713 N N . GLY A 1 90 ? -12.402 0.894 12.317 1.00 87.50 90 GLY A N 1
ATOM 714 C CA . GLY A 1 90 ? -12.776 -0.511 12.485 1.00 87.50 90 GLY A CA 1
ATOM 715 C C . GLY A 1 90 ? -12.029 -1.494 11.583 1.00 87.50 90 GLY A C 1
ATOM 716 O O . GLY A 1 90 ? -12.442 -2.649 11.497 1.00 87.50 90 GLY A O 1
ATOM 717 N N . CYS A 1 91 ? -10.956 -1.070 10.908 1.00 90.94 91 CYS A N 1
ATOM 718 C CA . CYS A 1 91 ? -10.091 -1.982 10.160 1.00 90.94 91 CYS A CA 1
ATOM 719 C C . CYS A 1 91 ? -9.166 -2.780 11.092 1.00 90.94 91 CYS A C 1
ATOM 721 O O . CYS A 1 91 ? -8.642 -2.251 12.070 1.00 90.94 91 CYS A O 1
ATOM 723 N N . GLU A 1 92 ? -8.877 -4.026 10.721 1.00 91.62 92 GLU A N 1
ATOM 724 C CA . GLU A 1 92 ? -7.744 -4.776 11.261 1.00 91.62 92 GLU A CA 1
ATOM 725 C C . GLU A 1 92 ? -6.461 -4.299 10.567 1.00 91.62 92 GLU A C 1
ATOM 727 O O . GLU A 1 92 ? -6.271 -4.519 9.366 1.00 91.62 92 GLU A O 1
ATOM 732 N N . VAL A 1 93 ? -5.583 -3.612 11.298 1.00 91.31 93 VAL A N 1
ATOM 733 C CA . VAL A 1 93 ? -4.393 -2.984 10.710 1.00 91.31 93 VAL A CA 1
ATOM 734 C C . VAL A 1 93 ? -3.135 -3.728 11.138 1.00 91.31 93 VAL A C 1
ATOM 736 O O . VAL A 1 93 ? -2.859 -3.853 12.323 1.00 91.31 93 VAL A O 1
ATOM 739 N N . HIS A 1 94 ? -2.336 -4.196 10.184 1.00 90.88 94 HIS A N 1
ATOM 740 C CA . HIS A 1 94 ? -1.030 -4.803 10.427 1.00 90.88 94 HIS A CA 1
ATOM 741 C C . HIS A 1 94 ? 0.069 -3.866 9.929 1.00 90.88 94 HIS A C 1
ATOM 743 O O . HIS A 1 94 ? 0.142 -3.566 8.739 1.00 90.88 94 HIS A O 1
ATOM 749 N N . CYS A 1 95 ? 0.940 -3.424 10.829 1.00 89.94 95 CYS A N 1
ATOM 750 C CA . CYS A 1 95 ? 2.061 -2.542 10.524 1.00 89.94 95 CYS A CA 1
ATOM 751 C C . CYS A 1 95 ? 3.361 -3.339 10.534 1.00 89.94 95 CYS A C 1
ATOM 753 O O . CYS A 1 95 ? 3.740 -3.878 11.567 1.00 89.94 95 CYS A O 1
ATOM 755 N N . PHE A 1 96 ? 4.058 -3.386 9.409 1.00 89.00 96 PHE A N 1
ATOM 756 C CA . PHE A 1 96 ? 5.338 -4.064 9.242 1.00 89.00 96 PHE A CA 1
ATOM 757 C C . PHE A 1 96 ? 6.441 -3.016 9.156 1.00 89.00 96 PHE A C 1
ATOM 759 O O . PHE A 1 96 ? 6.535 -2.308 8.156 1.00 89.00 96 PHE A O 1
ATOM 766 N N . ASP A 1 97 ? 7.249 -2.889 10.206 1.00 87.56 97 ASP A N 1
ATOM 767 C CA . ASP A 1 97 ? 8.374 -1.956 10.240 1.00 87.56 97 ASP A CA 1
ATOM 768 C C . ASP A 1 97 ? 9.552 -2.567 11.029 1.00 87.56 97 ASP A C 1
ATOM 770 O O . ASP A 1 97 ? 9.402 -2.915 12.206 1.00 87.56 97 ASP A O 1
ATOM 774 N N . PRO A 1 98 ? 10.747 -2.712 10.424 1.00 85.69 98 PRO A N 1
ATOM 775 C CA . PRO A 1 98 ? 11.893 -3.347 11.077 1.00 85.69 98 PRO A CA 1
ATOM 776 C C . PRO A 1 98 ? 12.457 -2.551 12.270 1.00 85.69 98 PRO A C 1
ATOM 778 O O . PRO A 1 98 ? 13.202 -3.120 13.075 1.00 85.69 98 PRO A O 1
ATOM 781 N N . SER A 1 99 ? 12.120 -1.262 12.395 1.00 84.12 99 SER A N 1
ATOM 782 C CA . SER A 1 99 ? 12.558 -0.377 13.486 1.00 84.12 99 SER A CA 1
ATOM 783 C C . SER A 1 99 ? 11.770 -0.551 14.789 1.00 84.12 99 SER A C 1
ATOM 785 O O . SER A 1 99 ? 12.230 -0.102 15.841 1.00 84.12 99 SER A O 1
ATOM 787 N N . ILE A 1 100 ? 10.603 -1.208 14.743 1.00 82.62 100 ILE A N 1
ATOM 788 C CA . ILE A 1 100 ? 9.765 -1.447 15.922 1.00 82.62 100 ILE A CA 1
ATOM 789 C C . ILE A 1 100 ? 10.580 -2.218 16.965 1.00 82.62 100 ILE A C 1
ATOM 791 O O . ILE A 1 100 ? 11.160 -3.261 16.671 1.00 82.62 100 ILE A O 1
ATOM 795 N N . ARG A 1 101 ? 10.643 -1.713 18.200 1.00 77.88 101 ARG A N 1
ATOM 796 C CA . ARG A 1 101 ? 11.476 -2.319 19.253 1.00 77.88 101 ARG A CA 1
ATOM 797 C C . ARG A 1 101 ? 10.900 -3.642 19.759 1.00 77.88 101 ARG A C 1
ATOM 799 O O . ARG A 1 101 ? 11.643 -4.616 19.886 1.00 77.88 101 ARG A O 1
ATOM 806 N N . GLU A 1 102 ? 9.589 -3.688 19.964 1.00 70.19 102 GLU A N 1
ATOM 807 C CA . GLU A 1 102 ? 8.852 -4.829 20.515 1.00 70.19 102 GLU A CA 1
ATOM 808 C C . GLU A 1 102 ? 8.008 -5.496 19.425 1.00 70.19 102 GLU A C 1
ATOM 810 O O . GLU A 1 102 ? 7.104 -4.892 18.847 1.00 70.19 102 GLU A O 1
ATOM 815 N N . ALA A 1 103 ? 8.326 -6.750 19.108 1.00 62.75 103 ALA A N 1
ATOM 816 C CA . ALA A 1 103 ? 7.585 -7.506 18.109 1.00 62.75 103 ALA A CA 1
ATOM 817 C C . ALA A 1 103 ? 6.200 -7.889 18.659 1.00 62.75 103 ALA A C 1
ATOM 819 O O . ALA A 1 103 ? 6.110 -8.480 19.730 1.00 62.75 103 ALA A O 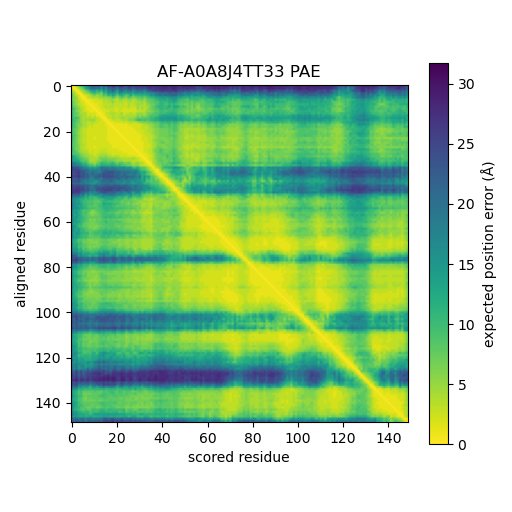1
ATOM 820 N N . HIS A 1 104 ? 5.144 -7.608 17.892 1.00 65.06 104 HIS A N 1
ATOM 821 C CA . HIS A 1 104 ? 3.757 -8.015 18.152 1.00 65.06 104 HIS A CA 1
ATOM 822 C C . HIS A 1 104 ? 3.045 -7.274 19.291 1.00 65.06 104 HIS A C 1
ATOM 824 O O . HIS A 1 104 ? 2.295 -7.872 20.057 1.00 65.06 104 HIS A O 1
ATOM 830 N N . LEU A 1 105 ? 3.217 -5.952 19.361 1.00 68.25 105 LEU A N 1
ATOM 831 C CA . LEU A 1 105 ? 2.347 -5.101 20.174 1.00 68.25 105 LEU A CA 1
ATOM 832 C C . LEU A 1 105 ? 0.963 -4.969 19.528 1.00 68.25 105 LEU A C 1
ATOM 834 O O . LEU A 1 105 ? 0.854 -4.691 18.329 1.00 68.25 105 LEU A O 1
ATOM 838 N N . GLN A 1 106 ? -0.076 -5.134 20.344 1.00 72.31 106 GLN A N 1
ATOM 839 C CA . GLN A 1 106 ? -1.450 -4.813 19.983 1.00 72.31 106 GLN A CA 1
ATOM 840 C C . GLN A 1 106 ? -1.814 -3.457 20.595 1.00 72.31 106 GLN A C 1
ATOM 842 O O . GLN A 1 106 ? -1.930 -3.337 21.812 1.00 72.31 106 GLN A O 1
ATOM 847 N N . ASP A 1 107 ? -2.003 -2.442 19.755 1.00 70.25 107 ASP A N 1
ATOM 848 C CA . ASP A 1 107 ? -2.460 -1.110 20.170 1.00 70.25 107 ASP A CA 1
ATOM 849 C C . ASP A 1 107 ? -3.708 -0.747 19.369 1.00 70.25 107 ASP A C 1
ATOM 851 O O . ASP A 1 107 ? -3.650 -0.654 18.148 1.00 70.25 107 ASP A O 1
ATOM 855 N N . SER A 1 108 ? -4.846 -0.544 20.036 1.00 68.88 108 SER A N 1
ATOM 856 C CA . SER A 1 108 ? -6.025 0.090 19.426 1.00 68.88 108 SER A CA 1
ATOM 857 C C . SER A 1 108 ? -6.478 -0.520 18.080 1.00 68.88 108 SER A C 1
ATOM 859 O O . SER A 1 108 ? -6.813 0.220 17.161 1.00 68.88 108 SER A O 1
ATOM 861 N N . HIS A 1 109 ? -6.501 -1.858 17.960 1.00 75.88 109 HIS A N 1
ATOM 862 C CA . HIS A 1 109 ? -6.788 -2.626 16.721 1.00 75.88 109 HIS A CA 1
ATOM 863 C C . HIS A 1 109 ? -5.674 -2.644 15.657 1.00 75.88 109 HIS A C 1
ATOM 865 O O . HIS A 1 109 ? -5.897 -3.045 14.512 1.00 75.88 109 HIS A O 1
ATOM 871 N N . MET A 1 110 ? -4.458 -2.271 16.047 1.00 88.31 110 MET A N 1
ATOM 872 C CA . MET A 1 110 ? -3.253 -2.376 15.236 1.00 88.31 110 MET A CA 1
ATOM 873 C C . MET A 1 110 ? -2.341 -3.488 15.752 1.00 88.31 110 MET A C 1
ATOM 875 O O . MET A 1 110 ? -2.123 -3.618 16.955 1.00 88.31 110 MET A O 1
ATOM 879 N N . TRP A 1 111 ? -1.763 -4.243 14.826 1.00 89.06 111 TRP A N 1
ATOM 880 C CA . TRP A 1 111 ? -0.764 -5.275 15.064 1.00 89.06 111 TRP A CA 1
ATOM 881 C C . TRP A 1 111 ? 0.591 -4.790 14.564 1.00 89.06 111 TRP A C 1
ATOM 883 O O . TRP A 1 111 ? 0.778 -4.606 13.361 1.00 89.06 111 TRP A O 1
ATOM 893 N N . LEU A 1 112 ? 1.544 -4.595 15.470 1.00 87.88 112 LEU A N 1
ATOM 894 C CA . LEU A 1 112 ? 2.875 -4.094 15.137 1.00 87.88 112 LEU A CA 1
ATOM 895 C C . LEU A 1 112 ? 3.860 -5.252 14.939 1.00 87.88 112 LEU A C 1
ATOM 897 O O . LEU A 1 112 ? 4.119 -6.023 15.855 1.00 87.88 112 LEU A O 1
ATOM 901 N N . HIS A 1 113 ? 4.447 -5.372 13.754 1.00 86.94 113 HIS A N 1
ATOM 902 C CA . HIS A 1 113 ? 5.362 -6.450 13.379 1.00 86.94 113 HIS A CA 1
ATOM 903 C C . HIS A 1 113 ? 6.752 -5.883 13.115 1.00 86.94 113 HIS A C 1
ATOM 905 O O . HIS A 1 113 ? 6.935 -5.076 12.203 1.00 86.94 113 HIS A O 1
ATOM 911 N N . ARG A 1 114 ? 7.751 -6.360 13.867 1.00 87.62 114 ARG A N 1
ATOM 912 C CA . ARG A 1 114 ? 9.169 -6.047 13.631 1.00 87.62 114 ARG A CA 1
ATOM 913 C C . ARG A 1 114 ? 9.707 -6.848 12.443 1.00 87.62 114 ARG A C 1
ATOM 915 O O . ARG A 1 114 ? 10.502 -7.776 12.589 1.00 87.62 114 ARG A O 1
ATOM 922 N N . LEU A 1 115 ? 9.196 -6.530 11.264 1.00 86.06 115 LEU A N 1
ATOM 923 C CA . LEU A 1 115 ? 9.430 -7.250 10.024 1.00 86.06 115 LEU A CA 1
ATOM 924 C C . LEU A 1 115 ? 9.292 -6.272 8.853 1.00 86.06 115 LEU A C 1
ATOM 926 O O . LEU A 1 115 ? 8.436 -5.401 8.862 1.00 86.06 115 LEU A O 1
ATOM 930 N N . SER A 1 116 ? 10.122 -6.442 7.839 1.00 85.69 116 SER A N 1
ATOM 931 C CA . SER A 1 116 ? 10.113 -5.747 6.560 1.00 85.69 116 SER A CA 1
ATOM 932 C C . SER A 1 116 ? 9.704 -6.722 5.449 1.00 85.69 116 SER A C 1
ATOM 934 O O . SER A 1 116 ? 9.761 -7.947 5.611 1.00 85.69 116 SER A O 1
ATOM 936 N N . ILE A 1 117 ? 9.267 -6.188 4.312 1.00 86.81 117 ILE A N 1
ATOM 937 C CA . ILE A 1 117 ? 8.843 -6.986 3.163 1.00 86.81 117 ILE A CA 1
ATOM 938 C C . ILE A 1 117 ? 9.947 -7.008 2.113 1.00 86.81 117 ILE A C 1
ATOM 940 O O . ILE A 1 117 ? 10.482 -5.969 1.741 1.00 86.81 117 ILE A O 1
ATOM 944 N N . ASP A 1 118 ? 10.251 -8.202 1.614 1.00 83.56 118 ASP A N 1
ATOM 945 C CA . ASP A 1 118 ? 11.163 -8.412 0.489 1.00 83.56 118 ASP A CA 1
ATOM 946 C C . ASP A 1 118 ? 10.398 -9.028 -0.689 1.00 83.56 118 ASP A C 1
ATOM 948 O O . ASP A 1 118 ? 9.415 -9.750 -0.515 1.00 83.56 118 ASP A O 1
ATOM 952 N N . TRP A 1 119 ? 10.838 -8.739 -1.907 1.00 80.19 119 TRP A N 1
ATOM 953 C CA . TRP A 1 119 ? 10.320 -9.363 -3.120 1.00 80.19 119 TRP A CA 1
ATOM 954 C C . TRP A 1 119 ? 11.045 -10.676 -3.448 1.00 80.19 119 TRP A C 1
ATOM 956 O O . TRP A 1 119 ? 10.539 -11.475 -4.238 1.00 80.19 119 TRP A O 1
ATOM 966 N N . ARG A 1 120 ? 12.225 -10.914 -2.860 1.00 73.38 120 ARG A N 1
ATOM 967 C CA . ARG A 1 120 ? 13.071 -12.084 -3.129 1.00 73.38 120 ARG A CA 1
ATOM 968 C C . ARG A 1 120 ? 12.625 -13.310 -2.351 1.00 73.38 120 ARG A C 1
ATOM 970 O O . ARG A 1 120 ? 12.137 -13.215 -1.227 1.00 73.38 120 ARG A O 1
ATOM 977 N N . ASP A 1 121 ? 12.800 -14.486 -2.953 1.00 70.38 121 ASP A N 1
ATOM 978 C CA . ASP A 1 121 ? 12.739 -15.728 -2.178 1.00 70.38 121 ASP A CA 1
ATOM 979 C C . ASP A 1 121 ? 13.963 -15.800 -1.268 1.00 70.38 121 ASP A C 1
ATOM 981 O O . ASP A 1 121 ? 15.044 -15.349 -1.670 1.00 70.38 121 ASP A O 1
ATOM 985 N N . PRO A 1 122 ? 13.827 -16.356 -0.051 1.00 66.38 122 PRO A N 1
ATOM 986 C CA . PRO A 1 122 ? 14.990 -16.631 0.773 1.00 66.38 122 PRO A CA 1
ATOM 987 C C . PRO A 1 122 ?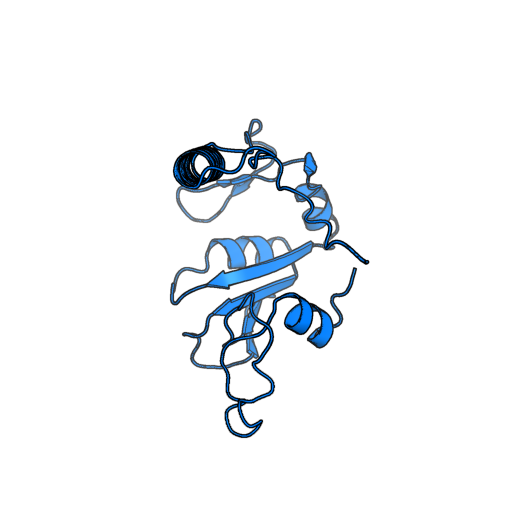 15.955 -17.509 -0.029 1.00 66.38 122 PRO A C 1
ATOM 989 O O . PRO A 1 122 ? 15.566 -18.545 -0.568 1.00 66.38 122 PRO A O 1
ATOM 992 N N . ASN A 1 123 ? 17.210 -17.071 -0.138 1.00 66.00 123 ASN A N 1
ATOM 993 C CA . ASN A 1 123 ? 18.228 -17.814 -0.869 1.00 66.00 123 ASN A CA 1
ATOM 994 C C . ASN A 1 123 ? 18.430 -19.183 -0.187 1.00 66.00 123 ASN A C 1
ATOM 996 O O . ASN A 1 123 ? 18.852 -19.201 0.972 1.00 66.00 123 ASN A O 1
ATOM 1000 N N . PRO A 1 124 ? 18.182 -20.315 -0.877 1.00 66.94 124 PRO A N 1
ATOM 1001 C CA . PRO A 1 124 ? 18.278 -21.646 -0.278 1.00 66.94 124 PRO A CA 1
ATOM 1002 C C . PRO A 1 124 ? 19.700 -22.000 0.185 1.00 66.94 124 PRO A C 1
ATOM 1004 O O . PRO A 1 124 ? 19.863 -22.895 1.008 1.00 66.94 124 PRO A O 1
ATOM 1007 N N . ALA A 1 125 ? 20.725 -21.290 -0.301 1.00 68.69 125 ALA A N 1
ATOM 1008 C CA . ALA A 1 125 ? 22.111 -21.458 0.132 1.00 68.69 125 ALA A CA 1
ATOM 1009 C C . ALA A 1 125 ? 22.446 -20.730 1.451 1.00 68.69 125 ALA A C 1
ATOM 1011 O O . ALA A 1 125 ? 23.522 -20.935 2.011 1.00 68.69 125 ALA A O 1
ATOM 1012 N N . VAL A 1 126 ? 21.559 -19.866 1.962 1.00 65.00 126 VAL A N 1
ATOM 1013 C CA . VAL A 1 126 ? 21.759 -19.176 3.244 1.00 65.00 126 VAL A CA 1
ATOM 1014 C C . VAL A 1 126 ? 21.208 -20.055 4.366 1.00 65.00 126 VAL A C 1
ATOM 1016 O O . VAL A 1 126 ? 20.006 -20.297 4.442 1.00 65.00 126 VAL A O 1
ATOM 1019 N N . MET A 1 127 ? 22.097 -20.534 5.244 1.00 56.91 127 MET A N 1
ATOM 1020 C CA . MET A 1 127 ? 21.749 -21.411 6.368 1.00 56.91 127 MET A CA 1
ATOM 1021 C C . MET A 1 127 ? 20.601 -20.847 7.218 1.00 56.91 127 MET A C 1
ATOM 1023 O O . MET A 1 127 ? 20.607 -19.678 7.616 1.00 56.91 127 MET A O 1
ATOM 1027 N N . THR A 1 128 ? 19.671 -21.731 7.583 1.00 56.25 128 THR A N 1
ATOM 1028 C CA . THR A 1 128 ? 18.519 -21.504 8.473 1.00 56.25 128 THR A CA 1
ATOM 1029 C C . THR A 1 128 ? 18.887 -20.837 9.806 1.00 56.25 128 THR A C 1
ATOM 1031 O O . THR A 1 128 ? 18.058 -20.162 10.397 1.00 56.25 128 THR A O 1
ATOM 1034 N N . GLN A 1 129 ? 20.135 -20.930 10.276 1.00 51.41 129 GLN A N 1
ATOM 1035 C CA . GLN A 1 129 ? 20.571 -20.270 11.515 1.00 51.41 129 GLN A CA 1
ATOM 1036 C C . GLN A 1 129 ? 20.718 -18.738 11.420 1.00 51.41 129 GLN A C 1
ATOM 1038 O O . GLN A 1 129 ? 20.775 -18.076 12.451 1.00 51.41 129 GLN A O 1
ATOM 1043 N N . ARG A 1 130 ? 20.702 -18.139 10.217 1.00 50.12 130 ARG A N 1
ATOM 1044 C CA . ARG A 1 130 ? 20.546 -16.678 10.037 1.00 50.12 130 ARG A CA 1
ATOM 1045 C C . ARG A 1 130 ? 19.080 -16.248 9.850 1.00 50.12 130 ARG A C 1
ATOM 1047 O O . ARG A 1 130 ? 18.828 -15.103 9.489 1.00 50.12 130 ARG A O 1
ATOM 1054 N N . GLN A 1 131 ? 18.102 -17.127 10.108 1.00 51.09 131 GLN A N 1
ATOM 1055 C CA . GLN A 1 131 ? 16.665 -16.860 9.907 1.00 51.09 131 GLN A CA 1
ATOM 1056 C C . GLN A 1 131 ? 16.008 -15.894 10.895 1.00 51.09 131 GLN A C 1
ATOM 1058 O O . GLN A 1 131 ? 14.804 -15.663 10.800 1.00 51.09 131 GLN A O 1
ATOM 1063 N N . HIS A 1 132 ? 16.780 -15.181 11.712 1.00 53.78 132 HIS A N 1
ATOM 1064 C CA . HIS A 1 132 ? 16.349 -13.874 12.219 1.00 53.78 132 HIS A CA 1
ATOM 1065 C C . HIS A 1 132 ? 16.361 -12.800 11.114 1.00 53.78 132 HIS A C 1
ATOM 1067 O O . HIS A 1 132 ? 16.618 -11.629 11.384 1.00 53.78 132 HIS A O 1
ATOM 1073 N N . SER A 1 133 ? 16.108 -13.191 9.859 1.00 61.12 133 SER A N 1
ATOM 1074 C CA . SER A 1 133 ? 15.877 -12.252 8.776 1.00 61.12 133 SER A CA 1
ATOM 1075 C C . SER A 1 133 ? 14.657 -11.433 9.152 1.00 61.12 133 SER A C 1
ATOM 1077 O O . SER A 1 133 ? 13.540 -11.948 9.233 1.00 61.12 133 SER A O 1
ATOM 1079 N N . SER A 1 134 ? 14.874 -10.143 9.371 1.00 74.12 134 SER A N 1
ATOM 1080 C CA . SER A 1 134 ? 13.807 -9.172 9.541 1.00 74.12 134 SER A CA 1
ATOM 1081 C C . SER A 1 134 ? 13.057 -8.926 8.234 1.00 74.12 134 SER A C 1
ATOM 1083 O O . SER A 1 134 ? 12.264 -8.000 8.193 1.00 74.12 134 SER A O 1
ATOM 1085 N N . THR A 1 135 ? 13.266 -9.719 7.176 1.00 82.00 135 THR A N 1
ATOM 1086 C CA . THR A 1 135 ? 12.543 -9.612 5.908 1.00 82.00 135 THR A CA 1
ATOM 1087 C C . THR A 1 135 ? 11.830 -10.911 5.526 1.00 82.00 135 THR A C 1
ATOM 1089 O O . THR A 1 135 ? 12.362 -12.011 5.707 1.00 82.00 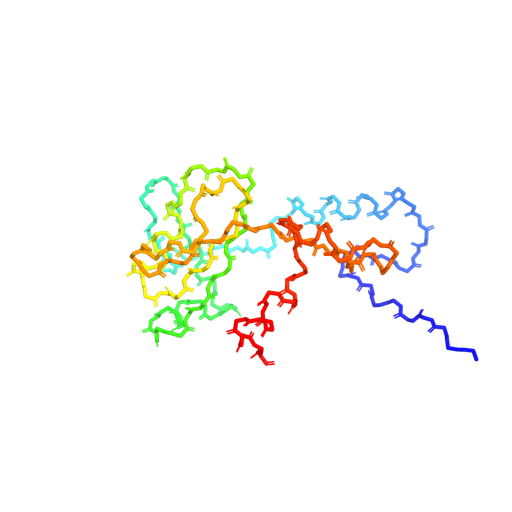135 THR A O 1
ATOM 1092 N N . LYS A 1 136 ? 10.614 -10.793 4.976 1.00 84.94 136 LYS A N 1
ATOM 1093 C CA . LYS A 1 136 ? 9.834 -11.906 4.402 1.00 84.94 136 LYS A CA 1
ATOM 1094 C C . LYS A 1 136 ? 9.082 -11.448 3.153 1.00 84.94 136 LYS A C 1
ATOM 1096 O O . LYS A 1 136 ? 8.707 -10.286 3.044 1.00 84.94 136 LYS A O 1
ATOM 1101 N N . LYS A 1 137 ? 8.779 -12.377 2.242 1.00 87.62 137 LYS A N 1
ATOM 1102 C CA . LYS A 1 137 ? 7.825 -12.112 1.156 1.00 87.62 137 LYS A CA 1
ATOM 1103 C C . LYS A 1 137 ? 6.445 -11.763 1.691 1.00 87.62 137 LYS A C 1
ATOM 1105 O O . LYS A 1 137 ? 5.980 -12.408 2.631 1.00 87.62 137 LYS A O 1
ATOM 1110 N N . LEU A 1 138 ? 5.745 -10.847 1.016 1.00 84.94 138 LEU A N 1
ATOM 1111 C CA . LEU A 1 138 ? 4.356 -10.521 1.352 1.00 84.94 138 LEU A CA 1
ATOM 1112 C C . LEU A 1 138 ? 3.470 -11.771 1.317 1.00 84.94 138 LEU A C 1
ATOM 1114 O O . LEU A 1 138 ? 2.730 -12.021 2.257 1.00 84.94 138 LEU A O 1
ATOM 1118 N N . SER A 1 139 ? 3.609 -12.625 0.302 1.00 85.50 139 SER A N 1
ATOM 1119 C CA . SER A 1 139 ? 2.862 -13.888 0.230 1.00 85.50 139 SER A CA 1
ATOM 1120 C C . SER A 1 139 ? 3.1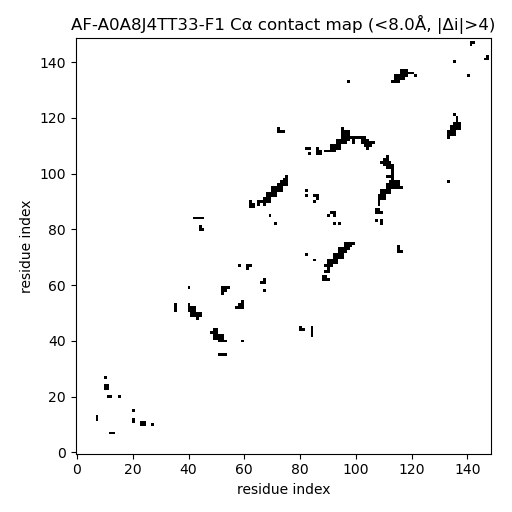35 -14.813 1.423 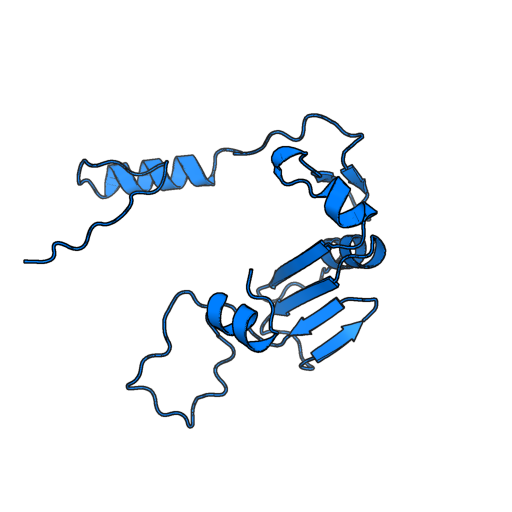1.00 85.50 139 SER A C 1
ATOM 1122 O O . SER A 1 139 ? 2.214 -15.441 1.939 1.00 85.50 139 SER A O 1
ATOM 1124 N N . ALA A 1 140 ? 4.378 -14.878 1.907 1.00 85.81 140 ALA A N 1
ATOM 1125 C CA . ALA A 1 140 ? 4.725 -15.659 3.092 1.00 85.81 140 ALA A CA 1
ATOM 1126 C C . ALA A 1 140 ? 4.097 -15.069 4.365 1.00 85.81 140 ALA A C 1
ATOM 1128 O O . ALA A 1 140 ? 3.605 -15.821 5.203 1.00 85.81 140 ALA A O 1
ATOM 1129 N N . VAL A 1 141 ? 4.067 -13.737 4.481 1.00 85.31 141 VAL A N 1
ATOM 1130 C CA . VAL A 1 141 ? 3.379 -13.017 5.563 1.00 85.31 141 VAL A CA 1
ATOM 1131 C C . VAL A 1 141 ? 1.880 -13.313 5.545 1.00 85.31 141 VAL A C 1
ATOM 1133 O O . VAL A 1 141 ? 1.344 -13.767 6.552 1.00 85.31 141 VAL A O 1
ATOM 1136 N N . LEU A 1 142 ? 1.216 -13.142 4.398 1.00 86.62 142 LEU A N 1
ATOM 1137 C CA . LEU A 1 142 ? -0.216 -13.418 4.242 1.00 86.62 142 LEU A CA 1
ATOM 1138 C C . LEU A 1 142 ? -0.558 -14.863 4.618 1.00 86.62 142 LEU A C 1
ATOM 1140 O O . LEU A 1 142 ? -1.513 -15.105 5.350 1.00 86.62 142 LEU A O 1
ATOM 1144 N N . ASN A 1 143 ? 0.256 -15.824 4.174 1.00 86.12 143 ASN A N 1
ATOM 1145 C CA . ASN A 1 143 ? 0.072 -17.235 4.505 1.00 86.12 143 ASN A CA 1
ATOM 1146 C C . ASN A 1 143 ? 0.215 -17.503 6.005 1.00 86.12 143 ASN A C 1
ATOM 1148 O O . ASN A 1 143 ? -0.576 -18.256 6.564 1.00 86.12 143 ASN A O 1
ATOM 1152 N N . HIS A 1 144 ? 1.218 -16.900 6.646 1.00 83.50 144 HIS A N 1
ATOM 1153 C CA . HIS A 1 144 ? 1.502 -17.109 8.063 1.00 83.50 144 HIS A CA 1
ATOM 1154 C C . HIS A 1 144 ? 0.349 -16.656 8.964 1.00 83.50 144 HIS A C 1
ATOM 1156 O O . HIS A 1 144 ? 0.036 -17.341 9.932 1.00 83.50 144 HIS A O 1
ATOM 1162 N N . TYR A 1 145 ? -0.309 -15.550 8.613 1.00 81.88 145 TYR A N 1
ATOM 1163 C CA . TYR A 1 145 ? -1.463 -15.037 9.354 1.00 81.88 145 TYR A CA 1
ATOM 1164 C C . TYR A 1 145 ? -2.808 -15.608 8.870 1.00 81.88 145 TYR A C 1
ATOM 1166 O O . TYR A 1 145 ? -3.855 -15.206 9.358 1.00 81.88 145 TYR A O 1
ATOM 1174 N N . GLY A 1 146 ? -2.817 -16.552 7.921 1.00 82.69 146 GLY A N 1
ATOM 1175 C CA . GLY A 1 146 ? -4.060 -17.142 7.405 1.00 82.69 146 GLY A CA 1
ATOM 1176 C C . GLY A 1 146 ? -4.890 -16.185 6.542 1.00 82.69 146 GLY A C 1
ATOM 1177 O O . GLY A 1 146 ? -6.085 -16.383 6.358 1.00 82.69 146 GLY A O 1
ATOM 1178 N N . HIS A 1 147 ? -4.269 -15.144 5.990 1.00 85.12 147 HIS A N 1
ATOM 1179 C CA . HIS A 1 147 ? -4.921 -14.091 5.214 1.00 85.12 147 HIS A CA 1
ATOM 1180 C C . HIS A 1 147 ? -4.876 -14.360 3.703 1.00 85.12 147 HIS A C 1
ATOM 1182 O O . HIS A 1 147 ? -4.653 -13.446 2.907 1.00 85.12 147 HIS A O 1
ATOM 1188 N N . ARG A 1 148 ? -5.051 -15.624 3.306 1.00 72.38 148 ARG A N 1
ATOM 1189 C CA . ARG A 1 148 ? -5.197 -15.999 1.895 1.00 72.38 148 ARG A CA 1
ATOM 1190 C C . ARG A 1 148 ? -6.575 -15.549 1.402 1.00 72.38 148 ARG A C 1
ATOM 1192 O O . ARG A 1 148 ? -7.563 -15.786 2.092 1.00 72.38 148 ARG A O 1
ATOM 1199 N N . GLN A 1 149 ? -6.608 -14.882 0.249 1.00 56.84 149 GLN A N 1
ATOM 1200 C CA . GLN A 1 149 ? -7.831 -14.729 -0.544 1.00 56.84 149 GLN A CA 1
ATOM 1201 C C . GLN A 1 149 ? -8.092 -16.011 -1.328 1.00 56.84 149 GLN A C 1
ATOM 1203 O O . GLN A 1 149 ? -7.092 -16.636 -1.757 1.00 56.84 149 GLN A O 1
#

pLDDT: mean 79.65, std 12.06, range [50.09, 96.44]

Mean predicted aligned error: 9.51 Å

Secondary structure (DSSP, 8-state):
-----PPPPTT--SS--HHHHHHHHHHHHHS-------GGGEEEPSSS-EEE--GGGTHHHHHHTT--EEEEE-SS----HHHHHHHHTT-EEEEE-TT-SSTTEEETTEEEES-EEESSPPPTTS-GGG---SEEEHHHHHHHTT---

Organism: Clarias magur (NCBI:txid1594786)

InterPro domains:
  IPR025714 Methyltransferase domain [PF13383] (24-148)
  IPR026913 Probable methyltransferase-like protein 24 [PTHR32026] (2-148)

Foldseek 3Di:
DPDDDDDDDPQDDPDDDPVSRVVSVVVVVPDPPDDLPDPVQWQDFPDDDTDRNDVVVPNVVCLVVLNAEEEAADADDPDPRVQLSSLVSNYQYEYQYLNDPDAFDDDSNYTYHNAHEDPDDDDPPDDPVVVVHSYDHPVVVCVVVVNDD

Radius of gyration: 19.08 Å; Cα contacts (8 Å, |Δi|>4): 185; chains: 1; bounding box: 41×44×48 Å

Nearest PDB structures (foldseek):
  1f8w-assembly1_A  TM=5.642E-01  e=4.798E-01  Enterococcus faecalis
  7btj-assembly4_D  TM=6.211E-01  e=1.765E+00  Cenchrus americanus
  7bvi-assembly1_A  TM=5.920E-01  e=2.291E+00  Cenchrus americanus
  5jcl-assembly1_A  TM=5.301E-01  e=2.609E+00  Oryza sativa Japonica Group